Protein AF-A0A967HX09-F1 (afdb_monomer_lite)

pLDDT: mean 88.97, std 7.76, range [58.38, 97.75]

Foldseek 3Di:
DVVVVVVVLVVLLVVLVVQLVCCQPCVNVVNDGDDSVNSLVVSVVCLCVVQVVPVVSSLVNLQVSLVVCVVVVNNVSSVVSND

Structure (mmCIF, N/CA/C/O backbone):
data_AF-A0A967HX09-F1
#
_entry.id   AF-A0A967HX09-F1
#
loop_
_atom_site.group_PDB
_atom_site.id
_atom_site.type_symbol
_atom_site.label_atom_id
_atom_site.label_alt_id
_atom_site.label_comp_id
_atom_site.label_asym_id
_atom_site.label_entity_id
_atom_site.label_seq_id
_atom_site.pdbx_PDB_ins_code
_atom_site.Cartn_x
_atom_site.Cartn_y
_atom_site.Cartn_z
_atom_site.occupancy
_atom_site.B_iso_or_equiv
_atom_site.auth_seq_id
_atom_site.auth_comp_id
_atom_site.auth_asym_id
_atom_site.auth_atom_id
_atom_site.pdbx_PDB_model_num
ATOM 1 N N . GLN A 1 1 ? -11.153 7.944 24.531 1.00 58.38 1 GLN A N 1
ATOM 2 C CA . GLN A 1 1 ? -10.849 6.715 23.764 1.00 58.38 1 GLN A CA 1
ATOM 3 C C . GLN A 1 1 ? -10.542 6.971 22.281 1.00 58.38 1 GLN A C 1
ATOM 5 O O . GLN A 1 1 ? -9.774 6.200 21.730 1.00 58.38 1 GLN A O 1
ATOM 10 N N . ALA A 1 2 ? -11.012 8.062 21.655 1.00 67.06 2 ALA A N 1
ATOM 11 C CA . ALA A 1 2 ? -10.690 8.394 20.253 1.00 67.06 2 ALA A CA 1
ATOM 12 C C . ALA A 1 2 ? -9.181 8.535 19.944 1.00 67.06 2 ALA A C 1
ATOM 14 O O . ALA A 1 2 ? -8.717 8.053 18.921 1.00 67.06 2 ALA A O 1
ATOM 15 N N . ALA A 1 3 ? -8.396 9.123 20.854 1.00 71.81 3 ALA A N 1
ATOM 16 C CA . ALA A 1 3 ? -6.956 9.308 20.645 1.00 71.81 3 ALA A CA 1
ATOM 17 C C . ALA A 1 3 ? -6.158 7.991 20.557 1.00 71.81 3 ALA A C 1
ATOM 19 O O . ALA A 1 3 ? -5.130 7.950 19.893 1.00 71.81 3 ALA A O 1
ATOM 20 N N . VAL A 1 4 ? -6.626 6.919 21.212 1.00 70.50 4 VAL A N 1
ATOM 21 C CA . VAL A 1 4 ? -5.963 5.603 21.155 1.00 70.50 4 VAL A CA 1
ATOM 22 C C . VAL A 1 4 ? -6.229 4.942 19.803 1.00 70.50 4 VAL A C 1
ATOM 24 O O . VAL A 1 4 ? -5.287 4.498 19.159 1.00 70.50 4 VAL A O 1
ATOM 27 N N . GLN A 1 5 ? -7.477 4.990 19.325 1.00 70.75 5 GLN A N 1
ATOM 28 C CA . GLN A 1 5 ? -7.850 4.454 18.011 1.00 70.75 5 GLN A CA 1
ATOM 29 C C . GLN A 1 5 ? -7.140 5.187 16.863 1.00 70.75 5 GLN A C 1
ATOM 31 O O . GLN A 1 5 ? -6.641 4.556 15.935 1.00 70.75 5 GLN A O 1
ATOM 36 N N . GLU A 1 6 ? -7.028 6.515 16.941 1.00 76.19 6 GLU A N 1
ATOM 37 C CA . GLU A 1 6 ? -6.316 7.300 15.924 1.00 76.19 6 GLU A CA 1
ATOM 38 C C . GLU A 1 6 ? -4.807 6.991 15.906 1.00 76.19 6 GLU A C 1
ATOM 40 O O . GLU A 1 6 ? -4.180 6.914 14.844 1.00 76.19 6 GLU A O 1
ATOM 45 N N . ALA A 1 7 ? -4.216 6.757 17.083 1.00 80.94 7 ALA A N 1
ATOM 46 C CA . ALA A 1 7 ? -2.819 6.358 17.204 1.00 80.94 7 ALA A CA 1
ATOM 47 C C . ALA A 1 7 ? -2.571 4.946 16.649 1.00 80.94 7 ALA A C 1
ATOM 49 O O . ALA A 1 7 ? -1.583 4.734 15.945 1.00 80.94 7 ALA A O 1
ATOM 50 N N . GLU A 1 8 ? -3.465 3.993 16.918 1.00 77.44 8 GLU A N 1
ATOM 51 C CA . GLU A 1 8 ? -3.397 2.630 16.377 1.00 77.44 8 GLU A CA 1
ATOM 52 C C . GLU A 1 8 ? -3.509 2.628 14.850 1.00 77.44 8 GLU A C 1
ATOM 54 O O . GLU A 1 8 ? -2.672 2.023 14.173 1.00 77.44 8 GLU A O 1
ATOM 59 N N . LYS A 1 9 ? -4.452 3.404 14.304 1.00 75.94 9 LYS A N 1
ATOM 60 C CA . LYS A 1 9 ? -4.615 3.609 12.861 1.00 75.94 9 LYS A CA 1
ATOM 61 C C . LYS A 1 9 ? -3.352 4.190 12.224 1.00 75.94 9 LYS A C 1
ATOM 63 O O . LYS A 1 9 ? -2.825 3.634 11.260 1.00 75.94 9 LYS A O 1
ATOM 68 N N . SER A 1 10 ? -2.803 5.257 12.803 1.00 81.94 10 SER A N 1
ATOM 69 C CA . SER A 1 10 ? -1.558 5.879 12.329 1.00 81.94 10 SER A CA 1
ATOM 70 C C . SER A 1 10 ? -0.364 4.921 12.398 1.00 81.94 10 SER A C 1
ATOM 72 O O . SER A 1 10 ? 0.460 4.857 11.477 1.00 81.94 10 SER A O 1
ATOM 74 N N . ALA A 1 11 ? -0.268 4.130 13.470 1.00 84.81 11 ALA A N 1
ATOM 75 C CA . ALA A 1 11 ? 0.773 3.123 13.623 1.00 84.81 11 ALA A CA 1
ATOM 76 C C . ALA A 1 11 ? 0.646 2.019 12.566 1.00 84.81 11 ALA A C 1
ATOM 78 O O . ALA A 1 11 ? 1.657 1.576 12.018 1.00 84.81 11 ALA A O 1
ATOM 79 N N . ALA A 1 12 ? -0.574 1.595 12.244 1.00 81.75 12 ALA A N 1
ATOM 80 C CA . ALA A 1 12 ? -0.825 0.575 11.241 1.00 81.75 12 ALA A CA 1
ATOM 81 C C . ALA A 1 12 ? -0.509 1.045 9.814 1.00 81.75 12 ALA A C 1
ATOM 83 O O . ALA A 1 12 ? 0.158 0.311 9.081 1.00 81.75 12 ALA A O 1
ATOM 84 N N . VAL A 1 13 ? -0.875 2.280 9.456 1.00 82.12 13 VAL A N 1
ATOM 85 C CA . VAL A 1 13 ? -0.476 2.917 8.186 1.00 82.12 13 VAL A CA 1
ATOM 86 C C . VAL A 1 13 ? 1.049 3.050 8.105 1.00 82.12 13 VAL A C 1
ATOM 88 O O . VAL A 1 13 ? 1.661 2.721 7.090 1.00 82.12 13 VAL A O 1
ATOM 91 N N . THR A 1 14 ? 1.703 3.433 9.205 1.00 87.25 14 THR A N 1
ATOM 92 C CA . THR A 1 14 ? 3.172 3.501 9.270 1.00 87.25 14 THR A CA 1
ATOM 93 C C . THR A 1 14 ? 3.815 2.124 9.078 1.00 87.25 14 THR A C 1
ATOM 95 O O . THR A 1 14 ? 4.808 1.997 8.359 1.00 87.25 14 THR A O 1
ATOM 98 N N . ARG A 1 15 ? 3.269 1.070 9.705 1.00 87.56 15 ARG A N 1
ATOM 99 C CA . ARG A 1 15 ? 3.736 -0.313 9.506 1.00 87.56 15 ARG A CA 1
ATOM 100 C C . ARG A 1 15 ? 3.555 -0.755 8.057 1.00 87.56 15 ARG A C 1
ATOM 102 O O . ARG A 1 15 ? 4.473 -1.360 7.506 1.00 87.56 15 ARG A O 1
ATOM 109 N N . PHE A 1 16 ? 2.416 -0.441 7.445 1.00 86.69 16 PHE A N 1
ATOM 110 C CA . PHE A 1 16 ? 2.158 -0.718 6.035 1.00 86.69 16 PHE A CA 1
ATOM 111 C C . PHE A 1 16 ? 3.209 -0.061 5.137 1.00 86.69 16 PHE A C 1
ATOM 113 O O . PHE A 1 16 ? 3.891 -0.762 4.391 1.00 86.69 16 PHE A O 1
ATOM 120 N N . LEU A 1 17 ? 3.424 1.249 5.286 1.00 88.38 17 LEU A N 1
ATOM 121 C CA . LEU A 1 17 ? 4.390 1.994 4.479 1.00 88.38 17 LEU A CA 1
ATOM 122 C C . LEU A 1 17 ? 5.810 1.433 4.628 1.00 88.38 17 LEU A C 1
ATOM 124 O O . LEU A 1 17 ? 6.511 1.238 3.636 1.00 88.38 17 LEU A O 1
ATOM 128 N N . LYS A 1 18 ? 6.226 1.112 5.860 1.00 90.81 18 LYS A N 1
ATOM 129 C CA . LYS A 1 18 ? 7.529 0.482 6.115 1.00 90.81 18 LYS A CA 1
ATOM 130 C C . LYS A 1 18 ? 7.663 -0.855 5.392 1.00 90.81 18 LYS A C 1
ATOM 132 O O . LYS A 1 18 ? 8.695 -1.098 4.770 1.00 90.81 18 LYS A O 1
ATOM 137 N N . ARG A 1 19 ? 6.634 -1.709 5.445 1.00 89.31 19 ARG A N 1
ATOM 138 C CA . ARG A 1 19 ? 6.630 -2.998 4.736 1.00 89.31 19 ARG A CA 1
ATOM 139 C C . ARG A 1 19 ? 6.722 -2.799 3.225 1.00 89.31 19 ARG A C 1
ATOM 141 O O . ARG A 1 19 ? 7.598 -3.408 2.614 1.00 89.31 19 ARG A O 1
ATOM 148 N N . MET A 1 20 ? 5.911 -1.902 2.662 1.00 90.88 20 MET A N 1
ATOM 149 C CA . MET A 1 20 ? 5.908 -1.582 1.233 1.00 90.88 20 MET A CA 1
ATOM 150 C C . MET A 1 20 ? 7.287 -1.113 0.754 1.00 90.88 20 MET A C 1
ATOM 152 O O . MET A 1 20 ? 7.851 -1.714 -0.154 1.00 90.88 20 MET A O 1
ATOM 156 N N . VAL A 1 21 ? 7.881 -0.105 1.398 1.00 90.69 21 VAL A N 1
ATOM 157 C CA . VAL A 1 21 ? 9.189 0.438 0.981 1.00 90.69 21 VAL A CA 1
ATOM 158 C C . VAL A 1 21 ? 10.314 -0.584 1.185 1.00 90.69 21 VAL A C 1
ATOM 160 O O . VAL A 1 21 ? 11.199 -0.710 0.346 1.00 90.69 21 VAL A O 1
ATOM 163 N N . SER A 1 22 ? 10.252 -1.398 2.246 1.00 91.00 22 SER A N 1
ATOM 164 C CA . SER A 1 22 ? 11.227 -2.480 2.478 1.00 91.00 22 SER A CA 1
ATOM 165 C C . SER A 1 22 ? 11.156 -3.630 1.463 1.00 91.00 22 SER A C 1
ATOM 167 O O . SER A 1 22 ? 11.966 -4.561 1.527 1.00 91.00 22 SER A O 1
ATOM 169 N N . SER A 1 23 ? 10.166 -3.621 0.565 1.00 88.00 23 SER A N 1
ATOM 170 C CA . SER A 1 23 ? 10.058 -4.600 -0.516 1.00 88.00 23 SER A CA 1
ATOM 171 C C . SER A 1 23 ? 11.006 -4.306 -1.683 1.00 88.00 23 SER A C 1
ATOM 173 O O . SER A 1 23 ? 11.328 -5.237 -2.415 1.00 88.00 23 SER A O 1
ATOM 175 N N . ALA A 1 24 ? 11.509 -3.070 -1.793 1.00 90.38 24 ALA A N 1
ATOM 176 C CA . ALA A 1 24 ? 12.544 -2.671 -2.749 1.00 90.38 24 ALA A CA 1
ATOM 177 C C . ALA A 1 24 ? 13.978 -2.961 -2.266 1.00 90.38 24 ALA A C 1
ATOM 179 O O . ALA A 1 24 ? 14.938 -2.521 -2.889 1.00 90.38 24 ALA A O 1
ATOM 180 N N . ASP A 1 25 ? 14.136 -3.674 -1.148 1.00 91.88 25 ASP A N 1
ATOM 181 C CA . ASP A 1 25 ? 15.438 -4.128 -0.660 1.00 91.88 25 ASP A CA 1
ATOM 182 C C . ASP A 1 25 ? 16.159 -4.955 -1.748 1.00 91.88 25 ASP A C 1
ATOM 184 O O . ASP A 1 25 ? 15.661 -6.031 -2.099 1.00 91.88 25 ASP A O 1
ATOM 188 N N . PRO A 1 26 ? 17.331 -4.515 -2.255 1.00 90.50 26 PRO A N 1
ATOM 189 C CA . PRO A 1 26 ? 18.068 -5.215 -3.307 1.00 90.50 26 PRO A CA 1
ATOM 190 C C . PRO A 1 26 ? 18.393 -6.672 -2.973 1.00 90.50 26 PRO A C 1
ATOM 192 O O . PRO A 1 26 ? 18.466 -7.509 -3.873 1.00 90.50 26 PRO A O 1
ATOM 195 N N . ALA A 1 27 ? 18.541 -7.005 -1.685 1.00 92.69 27 ALA A N 1
ATOM 196 C CA . ALA A 1 27 ? 18.755 -8.382 -1.248 1.00 92.69 27 ALA A CA 1
ATOM 197 C C . ALA A 1 27 ? 17.539 -9.287 -1.525 1.00 92.69 27 ALA A C 1
ATOM 199 O O . ALA A 1 27 ? 17.695 -10.497 -1.673 1.00 92.69 27 ALA A O 1
ATOM 200 N N . LYS A 1 28 ? 16.333 -8.712 -1.615 1.00 88.38 28 LYS A N 1
ATOM 201 C CA . LYS A 1 28 ? 15.082 -9.414 -1.945 1.00 88.38 28 LYS A CA 1
ATOM 202 C C . LYS A 1 28 ? 14.737 -9.352 -3.429 1.00 88.38 28 LYS A C 1
ATOM 204 O O . LYS A 1 28 ? 14.028 -10.233 -3.906 1.00 88.38 28 LYS A O 1
ATOM 209 N N . THR A 1 29 ? 15.189 -8.315 -4.133 1.00 91.31 29 THR A N 1
ATOM 210 C CA . THR A 1 29 ? 14.890 -8.095 -5.559 1.00 91.31 29 THR A CA 1
ATOM 211 C C . THR A 1 29 ? 15.977 -8.648 -6.478 1.00 91.31 29 THR A C 1
ATOM 213 O O . THR A 1 29 ? 15.827 -8.610 -7.689 1.00 91.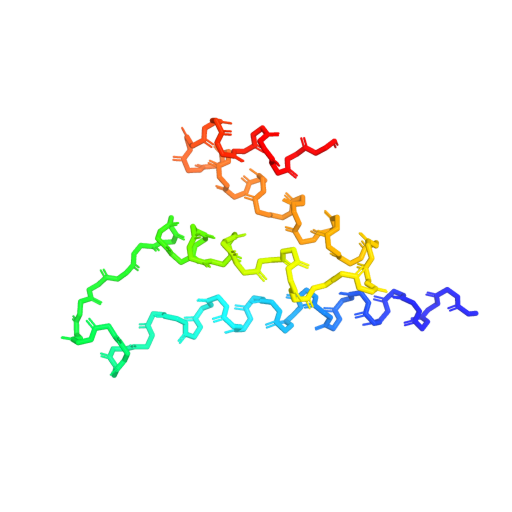31 29 THR A O 1
ATOM 216 N N . GLY A 1 30 ? 17.088 -9.149 -5.928 1.00 92.19 30 GLY A N 1
ATOM 217 C CA . GLY A 1 30 ? 18.218 -9.617 -6.733 1.00 92.19 30 GLY A CA 1
ATOM 218 C C . GLY A 1 30 ? 18.985 -8.479 -7.414 1.00 92.19 30 GLY A C 1
ATOM 219 O O . GLY A 1 30 ? 19.641 -8.707 -8.425 1.00 92.19 30 GLY A O 1
ATOM 220 N N . GLY A 1 31 ? 18.903 -7.261 -6.870 1.00 91.25 31 GLY A N 1
ATOM 221 C CA . GLY A 1 31 ? 19.519 -6.065 -7.450 1.00 91.25 31 GLY A CA 1
ATOM 222 C C . GLY A 1 31 ? 18.677 -5.368 -8.521 1.00 91.25 31 GLY A C 1
ATOM 223 O O . GLY A 1 31 ? 19.135 -4.374 -9.079 1.00 91.25 31 GLY A O 1
ATOM 224 N N . GLU A 1 32 ? 17.463 -5.848 -8.798 1.00 92.75 32 GLU A N 1
ATOM 225 C CA . GLU A 1 32 ? 16.549 -5.190 -9.731 1.00 92.75 32 GLU A CA 1
ATOM 226 C C . GLU A 1 32 ? 15.982 -3.894 -9.138 1.00 92.75 32 GLU A C 1
ATOM 228 O O . GLU A 1 32 ? 15.615 -3.839 -7.956 1.00 92.75 32 GLU A O 1
ATOM 233 N N . GLU A 1 33 ? 15.884 -2.858 -9.976 1.00 92.06 33 GLU A N 1
ATOM 234 C CA . GLU A 1 33 ? 15.172 -1.629 -9.637 1.00 92.06 33 GLU A CA 1
ATOM 235 C C . GLU A 1 33 ? 13.668 -1.905 -9.554 1.00 92.06 33 GLU A C 1
ATOM 237 O O . GLU A 1 33 ? 13.073 -2.487 -10.462 1.00 92.06 33 GLU A O 1
ATOM 242 N N . VAL A 1 34 ? 13.041 -1.460 -8.464 1.00 94.25 34 VAL A N 1
ATOM 243 C CA . VAL A 1 34 ? 11.604 -1.638 -8.239 1.00 94.25 34 VAL A CA 1
ATOM 244 C C . VAL A 1 34 ? 10.907 -0.290 -8.289 1.00 94.25 34 VAL A C 1
ATOM 246 O O . VAL A 1 34 ? 11.256 0.650 -7.575 1.00 94.25 34 VAL A O 1
ATOM 249 N N . THR A 1 35 ? 9.876 -0.208 -9.118 1.00 94.75 35 THR A N 1
ATOM 250 C CA . THR A 1 35 ? 9.025 0.976 -9.222 1.00 94.75 35 THR A CA 1
ATOM 251 C C . THR A 1 35 ? 8.048 1.066 -8.052 1.00 94.75 35 THR A C 1
ATOM 253 O O . THR A 1 35 ? 7.651 0.063 -7.453 1.00 94.75 35 THR A O 1
ATOM 256 N N . VAL A 1 36 ? 7.569 2.279 -7.767 1.00 92.81 36 VAL A N 1
ATOM 257 C CA . VAL A 1 36 ? 6.496 2.492 -6.779 1.00 92.81 36 VAL A CA 1
ATOM 258 C C . VAL A 1 36 ? 5.260 1.657 -7.117 1.00 92.81 36 VAL A C 1
ATOM 260 O O . VAL A 1 36 ? 4.679 1.047 -6.225 1.00 92.81 36 VAL A O 1
ATOM 263 N N . ARG A 1 37 ? 4.912 1.559 -8.407 1.00 94.88 37 ARG A N 1
ATOM 264 C CA . ARG A 1 37 ? 3.794 0.746 -8.897 1.00 94.88 37 ARG A CA 1
ATOM 265 C C . ARG A 1 37 ? 3.932 -0.725 -8.490 1.00 94.88 37 ARG A C 1
ATOM 267 O O . ARG A 1 37 ? 3.008 -1.276 -7.906 1.00 94.88 37 ARG A O 1
ATOM 274 N N . GLN A 1 38 ? 5.094 -1.333 -8.726 1.00 94.88 38 GLN A N 1
ATOM 275 C CA . GLN A 1 38 ? 5.342 -2.736 -8.370 1.00 94.88 38 GLN A CA 1
ATOM 276 C C . GLN A 1 38 ? 5.296 -2.974 -6.854 1.00 94.88 38 GLN A C 1
ATOM 278 O O . GLN A 1 38 ? 4.750 -3.984 -6.407 1.00 94.88 38 GLN A O 1
ATOM 283 N N . MET A 1 39 ? 5.836 -2.049 -6.051 1.00 94.12 39 MET A N 1
ATOM 284 C CA . MET A 1 39 ? 5.735 -2.141 -4.587 1.00 94.12 39 MET A CA 1
ATOM 285 C C . MET A 1 39 ? 4.278 -2.068 -4.115 1.00 94.12 39 MET A C 1
ATOM 287 O O . MET A 1 39 ? 3.884 -2.801 -3.202 1.00 94.12 39 MET A O 1
ATOM 291 N N . LEU A 1 40 ? 3.479 -1.201 -4.742 1.00 94.44 40 LEU A N 1
ATOM 292 C CA . LEU A 1 40 ? 2.068 -1.015 -4.424 1.00 94.44 40 LEU A CA 1
ATOM 293 C C . LEU A 1 40 ? 1.251 -2.261 -4.796 1.00 94.44 40 LEU A C 1
ATOM 295 O O . LEU A 1 40 ? 0.527 -2.776 -3.949 1.00 94.44 40 LEU A O 1
ATOM 299 N N . ASP A 1 41 ? 1.473 -2.820 -5.992 1.00 94.75 41 ASP A N 1
ATOM 300 C CA . ASP A 1 41 ? 0.815 -4.045 -6.471 1.00 94.75 41 ASP A CA 1
ATOM 301 C C . ASP A 1 41 ? 1.102 -5.241 -5.563 1.00 94.75 41 ASP A C 1
ATOM 303 O O . ASP A 1 41 ? 0.195 -5.980 -5.179 1.00 94.75 41 ASP A O 1
ATOM 307 N N . LYS A 1 42 ? 2.364 -5.411 -5.159 1.00 92.62 42 LYS A N 1
ATOM 308 C CA . LYS A 1 42 ? 2.748 -6.466 -4.217 1.00 92.62 42 LYS A CA 1
ATOM 309 C C . LYS A 1 42 ? 2.078 -6.288 -2.857 1.00 92.62 42 LYS A C 1
ATOM 311 O O . LYS A 1 42 ? 1.678 -7.268 -2.238 1.00 92.62 42 LYS A O 1
ATOM 316 N N . SER A 1 43 ? 1.944 -5.047 -2.396 1.00 92.25 43 SER A N 1
ATOM 317 C CA . SER A 1 43 ? 1.298 -4.748 -1.116 1.00 92.25 43 SER A CA 1
ATOM 318 C C . SER A 1 43 ? -0.218 -4.956 -1.175 1.00 92.25 43 SER A C 1
ATOM 320 O O . SER A 1 43 ? -0.805 -5.394 -0.188 1.00 92.25 43 SER A O 1
ATOM 322 N N . ALA A 1 44 ? -0.843 -4.706 -2.331 1.00 93.25 44 ALA A N 1
ATOM 323 C CA . ALA A 1 44 ? -2.271 -4.923 -2.556 1.00 93.25 44 ALA A CA 1
ATOM 324 C C . ALA A 1 44 ? -2.659 -6.400 -2.416 1.00 93.25 44 ALA A C 1
ATOM 326 O O . ALA A 1 44 ? -3.704 -6.711 -1.849 1.00 93.25 44 ALA A O 1
ATOM 327 N N . GLN A 1 45 ? -1.798 -7.306 -2.890 1.00 92.12 45 GLN A N 1
ATOM 328 C CA . GLN A 1 45 ? -2.051 -8.751 -2.890 1.00 92.12 45 GLN A CA 1
ATOM 329 C C . GLN A 1 45 ? -2.198 -9.344 -1.488 1.00 92.12 45 GLN A C 1
ATOM 331 O O . GLN A 1 45 ? -2.927 -10.311 -1.315 1.00 92.12 45 GLN A O 1
ATOM 336 N N . THR A 1 46 ? -1.517 -8.776 -0.493 1.00 88.94 46 THR A N 1
ATOM 337 C CA . THR A 1 46 ? -1.520 -9.293 0.883 1.00 88.94 46 THR A CA 1
ATOM 338 C C . THR A 1 46 ? -2.360 -8.443 1.832 1.00 88.94 46 THR A C 1
ATOM 340 O O . THR A 1 46 ? -2.343 -8.685 3.038 1.00 88.94 46 THR A O 1
ATOM 343 N N . LEU A 1 47 ? -3.013 -7.389 1.328 1.00 89.25 47 LEU A N 1
ATOM 344 C CA . LEU A 1 47 ? -3.642 -6.375 2.171 1.00 89.25 47 LEU A CA 1
ATOM 345 C C . LEU A 1 47 ? -4.821 -6.938 2.967 1.00 89.25 47 LEU A C 1
ATOM 347 O O . LEU A 1 47 ? -4.855 -6.731 4.175 1.00 89.25 47 LEU A O 1
ATOM 351 N N . ALA A 1 48 ? -5.734 -7.655 2.303 1.00 83.25 48 ALA A N 1
ATOM 352 C CA . ALA A 1 48 ? -6.930 -8.217 2.935 1.00 83.25 48 ALA A CA 1
ATOM 353 C C . ALA A 1 48 ? -6.553 -9.163 4.089 1.00 83.25 48 ALA A C 1
ATOM 355 O O . ALA A 1 48 ? -6.946 -8.937 5.228 1.00 83.25 48 ALA A O 1
ATOM 356 N N . ASP A 1 49 ? -5.671 -10.129 3.824 1.00 87.31 49 ASP A N 1
ATOM 357 C CA . ASP A 1 49 ? -5.215 -11.100 4.828 1.00 87.31 49 ASP A CA 1
ATOM 358 C C . ASP A 1 49 ? -4.459 -10.444 6.001 1.00 87.31 49 ASP A C 1
ATOM 360 O O . ASP A 1 49 ? -4.430 -10.967 7.111 1.00 87.31 49 ASP A O 1
ATOM 364 N N . SER A 1 50 ? -3.811 -9.295 5.773 1.00 85.81 50 SER A N 1
ATOM 365 C CA . SER A 1 50 ? -3.002 -8.618 6.799 1.00 85.81 50 SER A CA 1
ATOM 366 C C . SER A 1 50 ? -3.817 -7.785 7.790 1.00 85.81 50 SER A C 1
ATOM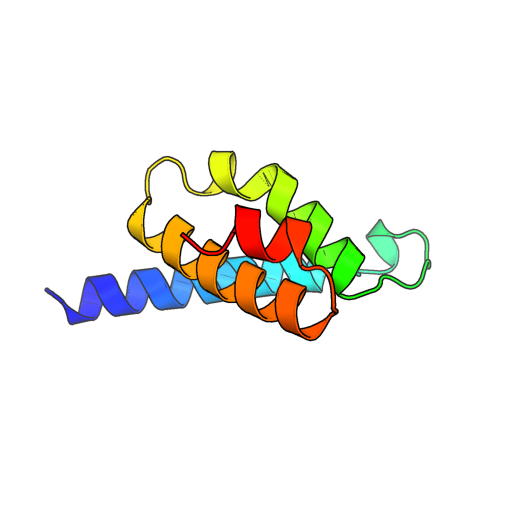 368 O O . SER A 1 50 ? -3.249 -7.361 8.799 1.00 85.81 50 SER A O 1
ATOM 370 N N . TYR A 1 51 ? -5.081 -7.487 7.478 1.00 87.19 51 TYR A N 1
ATOM 371 C CA . TYR A 1 51 ? -5.919 -6.551 8.235 1.00 87.19 51 TYR A CA 1
ATOM 372 C C . TYR A 1 51 ? -7.380 -7.015 8.368 1.00 87.19 51 TYR A C 1
ATOM 374 O O . TYR A 1 51 ? -8.245 -6.191 8.651 1.00 87.19 51 TYR A O 1
ATOM 382 N N . GLU A 1 52 ? -7.646 -8.318 8.222 1.00 87.69 52 GLU A N 1
ATOM 383 C CA . GLU A 1 52 ? -8.988 -8.919 8.315 1.00 87.69 52 GLU A CA 1
ATOM 384 C C . GLU A 1 52 ? -9.737 -8.511 9.601 1.00 87.69 52 GLU A C 1
ATOM 386 O O . GLU A 1 52 ? -10.920 -8.170 9.560 1.00 87.69 52 GLU A O 1
ATOM 391 N N . ASP A 1 53 ? -9.027 -8.448 10.733 1.00 88.12 53 ASP A N 1
ATOM 392 C CA . ASP A 1 53 ? -9.580 -8.058 12.038 1.00 88.12 53 ASP A CA 1
ATOM 393 C C . ASP A 1 53 ? -9.603 -6.530 12.279 1.00 88.12 53 ASP A C 1
ATOM 395 O O . ASP A 1 53 ? -10.081 -6.058 13.314 1.00 88.12 53 ASP A O 1
ATOM 399 N N . GLU A 1 54 ? -9.090 -5.725 11.341 1.00 87.94 54 GLU A N 1
ATOM 400 C CA . GLU A 1 54 ? -8.928 -4.270 11.463 1.00 87.94 54 GLU A CA 1
ATOM 401 C C . GLU A 1 54 ? -9.538 -3.506 10.255 1.00 87.94 54 GLU A C 1
ATOM 403 O O . GLU A 1 54 ? -8.846 -2.724 9.593 1.00 87.94 54 GLU A O 1
ATOM 408 N N . PRO A 1 55 ? -10.850 -3.629 9.965 1.00 88.50 55 PRO A N 1
ATOM 409 C CA . PRO A 1 55 ? -11.458 -3.118 8.724 1.00 88.50 55 PRO A CA 1
ATOM 410 C C . PRO A 1 55 ? -11.337 -1.595 8.535 1.00 88.50 55 PRO A C 1
ATOM 412 O O . PRO A 1 55 ? -11.208 -1.098 7.416 1.00 88.50 55 PRO A O 1
ATOM 415 N N . VAL A 1 56 ? -11.340 -0.822 9.627 1.00 87.19 56 VAL A N 1
ATOM 416 C CA . VAL A 1 56 ? -11.155 0.644 9.578 1.00 87.19 56 VAL A CA 1
ATOM 417 C C . VAL A 1 56 ? -9.725 1.020 9.177 1.00 87.19 56 VAL A C 1
ATOM 419 O O . VAL A 1 56 ? -9.501 2.0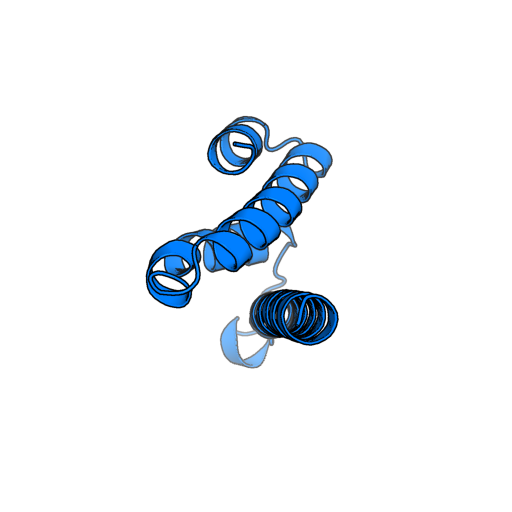37 8.515 1.00 87.19 56 VAL A O 1
ATOM 422 N N . VAL A 1 57 ? -8.747 0.210 9.581 1.00 88.00 57 VAL A N 1
ATOM 423 C CA . VAL A 1 57 ? -7.341 0.385 9.209 1.00 88.00 57 VAL A CA 1
ATOM 424 C C . VAL A 1 57 ? -7.137 -0.014 7.755 1.00 88.00 57 VAL A C 1
ATOM 426 O O . VAL A 1 57 ? -6.506 0.738 7.010 1.00 88.00 57 VAL A O 1
ATOM 429 N N . GLU A 1 58 ? -7.708 -1.147 7.341 1.00 91.19 58 GLU A N 1
ATOM 430 C CA . GLU A 1 58 ? -7.666 -1.604 5.954 1.00 91.19 58 GLU A CA 1
ATOM 431 C C . GLU A 1 58 ? -8.206 -0.526 5.006 1.00 91.19 58 GLU A C 1
ATOM 433 O O . GLU A 1 58 ? -7.525 -0.158 4.050 1.00 91.19 58 GLU A O 1
ATOM 438 N N . ALA A 1 59 ? -9.372 0.052 5.313 1.00 90.69 59 ALA A N 1
ATOM 439 C CA . ALA A 1 59 ? -9.977 1.113 4.509 1.00 90.69 59 ALA A CA 1
ATOM 440 C C . ALA A 1 59 ? -9.058 2.338 4.349 1.00 90.69 59 ALA A C 1
ATOM 442 O O . ALA A 1 59 ? -8.910 2.866 3.250 1.00 90.69 59 ALA A O 1
ATOM 443 N N . ALA A 1 60 ? -8.386 2.771 5.418 1.00 88.50 60 ALA A N 1
ATOM 444 C CA . ALA A 1 60 ? -7.476 3.917 5.353 1.00 88.50 60 ALA A CA 1
ATOM 445 C C . ALA A 1 60 ? -6.201 3.634 4.543 1.00 88.50 60 ALA A C 1
ATOM 447 O O . ALA A 1 60 ? -5.665 4.525 3.876 1.00 88.50 60 ALA A O 1
ATOM 448 N N . ILE A 1 61 ? -5.710 2.394 4.590 1.00 91.19 61 ILE A N 1
ATOM 449 C CA . ILE A 1 61 ? -4.600 1.963 3.739 1.00 91.19 61 ILE A CA 1
ATOM 450 C C . ILE A 1 61 ? -5.057 1.913 2.279 1.00 91.19 61 ILE A C 1
ATOM 452 O O . ILE A 1 61 ? -4.357 2.447 1.420 1.00 91.19 61 ILE A O 1
ATOM 456 N N . ARG A 1 62 ? -6.234 1.337 2.000 1.00 93.56 62 ARG A N 1
ATOM 457 C CA . ARG A 1 62 ? -6.823 1.289 0.653 1.00 93.56 62 ARG A CA 1
ATOM 458 C C . ARG A 1 62 ? -6.972 2.683 0.050 1.00 93.56 62 ARG A C 1
ATOM 460 O O . ARG A 1 62 ? -6.509 2.881 -1.064 1.00 93.56 62 ARG A O 1
ATOM 467 N N . ASP A 1 63 ? -7.478 3.654 0.804 1.00 92.69 63 ASP A N 1
ATOM 468 C CA . ASP A 1 63 ? -7.592 5.048 0.355 1.00 92.69 63 ASP A CA 1
ATOM 469 C C . ASP A 1 63 ? -6.229 5.631 -0.073 1.00 92.69 63 ASP A C 1
ATOM 471 O O . ASP A 1 63 ? -6.055 6.128 -1.189 1.00 92.69 63 ASP A O 1
ATOM 475 N N . SER A 1 64 ? -5.200 5.443 0.761 1.00 90.88 64 SER A N 1
ATOM 476 C CA . SER A 1 64 ? -3.829 5.879 0.451 1.00 90.88 64 SER A CA 1
ATOM 477 C C . SER A 1 64 ? -3.266 5.209 -0.814 1.00 90.88 64 SER A C 1
ATOM 479 O O . SER A 1 64 ? -2.577 5.847 -1.620 1.00 90.88 64 SER A O 1
ATOM 481 N N . MET A 1 65 ? -3.551 3.917 -1.006 1.00 93.38 65 MET A N 1
ATOM 482 C CA . MET A 1 65 ? -3.150 3.173 -2.201 1.00 93.38 65 MET A CA 1
ATOM 483 C C . MET A 1 65 ? -3.894 3.665 -3.440 1.00 93.38 65 MET A C 1
ATOM 485 O O . MET A 1 65 ? -3.260 3.901 -4.465 1.00 93.38 65 MET A O 1
ATOM 489 N N . GLY A 1 66 ? -5.206 3.871 -3.334 1.00 95.94 66 GLY A N 1
ATOM 490 C CA . GLY A 1 66 ? -6.061 4.362 -4.409 1.00 95.94 66 GLY A CA 1
ATOM 491 C C . GLY A 1 66 ? -5.592 5.712 -4.947 1.00 95.94 66 GLY A C 1
ATOM 492 O O . GLY A 1 66 ? -5.359 5.850 -6.147 1.00 95.94 66 GLY A O 1
ATOM 493 N N . ILE A 1 67 ? -5.322 6.671 -4.055 1.00 95.19 67 ILE A N 1
ATOM 494 C CA . ILE A 1 67 ? -4.757 7.983 -4.413 1.00 95.19 67 ILE A CA 1
ATOM 495 C C . ILE A 1 67 ? -3.399 7.829 -5.114 1.00 95.19 67 ILE A C 1
ATOM 497 O O . ILE A 1 67 ? -3.111 8.505 -6.103 1.00 95.19 67 ILE A O 1
ATOM 501 N N . THR A 1 68 ? -2.547 6.923 -4.629 1.00 94.06 68 THR A N 1
ATOM 502 C CA . THR A 1 68 ?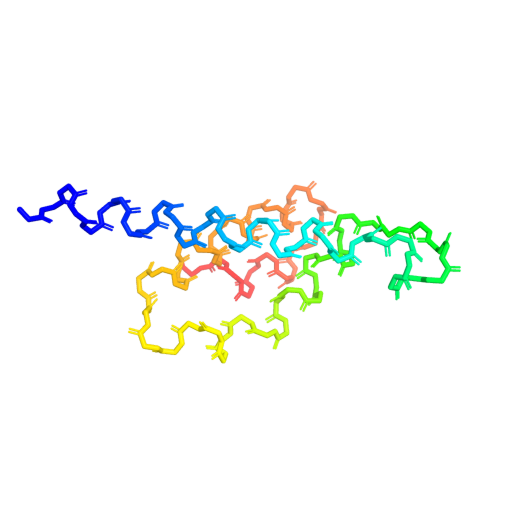 -1.225 6.698 -5.230 1.00 94.06 68 THR A CA 1
ATOM 503 C C . THR A 1 68 ? -1.340 6.088 -6.628 1.00 94.06 68 THR A C 1
ATOM 505 O O . THR A 1 68 ? -0.683 6.566 -7.551 1.00 94.06 68 THR A O 1
ATOM 508 N N . TYR A 1 69 ? -2.201 5.084 -6.816 1.00 97.19 69 TYR A N 1
ATOM 509 C CA . TYR A 1 69 ? -2.504 4.525 -8.134 1.00 97.19 69 TYR A CA 1
ATOM 510 C C . TYR A 1 69 ? -3.045 5.596 -9.085 1.00 97.19 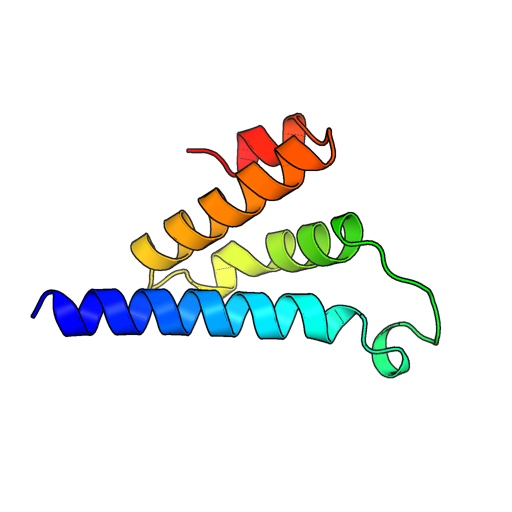69 TYR A C 1
ATOM 512 O O . TYR A 1 69 ? -2.561 5.715 -10.210 1.00 97.19 69 TYR A O 1
ATOM 520 N N . GLN A 1 70 ? -3.966 6.442 -8.619 1.00 97.69 70 GLN A N 1
ATOM 521 C CA . GLN A 1 70 ? -4.514 7.539 -9.414 1.00 97.69 70 GLN A CA 1
ATOM 522 C C . GLN A 1 70 ? -3.417 8.507 -9.885 1.00 97.69 70 GLN A C 1
ATOM 524 O O . GLN A 1 70 ? -3.368 8.854 -11.066 1.00 97.69 70 GLN A O 1
ATOM 529 N N . ASN A 1 71 ? -2.496 8.888 -8.995 1.00 96.94 71 ASN A N 1
ATOM 530 C CA . ASN A 1 71 ? -1.359 9.755 -9.325 1.00 96.94 71 ASN A CA 1
ATOM 531 C C . ASN A 1 71 ? -0.380 9.112 -10.322 1.00 96.94 71 ASN A C 1
ATOM 533 O O . ASN A 1 71 ? 0.293 9.820 -11.068 1.00 96.94 71 ASN A O 1
ATOM 537 N N . LEU A 1 72 ? -0.306 7.779 -10.349 1.00 97.00 72 LEU A N 1
ATOM 538 C CA . LEU A 1 72 ? 0.494 7.008 -11.303 1.00 97.00 72 LEU A CA 1
ATOM 539 C C . LEU A 1 72 ? -0.231 6.760 -12.642 1.00 97.00 72 LEU A C 1
ATOM 541 O O . LEU A 1 72 ? 0.342 6.122 -13.523 1.00 97.00 72 LEU A O 1
ATOM 545 N N . GLY A 1 73 ? -1.473 7.233 -12.808 1.00 97.69 73 GLY A N 1
ATOM 546 C CA . GLY A 1 73 ? -2.300 6.989 -13.999 1.00 97.69 73 GLY A CA 1
ATOM 547 C C . GLY A 1 73 ? -2.917 5.584 -14.062 1.00 97.69 73 GLY A C 1
ATOM 548 O O . GLY A 1 73 ? -3.435 5.174 -15.097 1.00 97.69 73 GLY A O 1
ATOM 549 N N . ALA A 1 74 ? -2.858 4.839 -12.961 1.00 97.75 74 ALA A N 1
ATOM 550 C CA . ALA A 1 74 ? -3.366 3.483 -12.812 1.00 97.75 74 ALA A CA 1
ATOM 551 C C . ALA A 1 74 ? -4.829 3.486 -12.346 1.00 97.75 74 ALA A C 1
ATOM 553 O O . ALA A 1 74 ? -5.132 3.163 -11.198 1.00 97.75 74 ALA A O 1
ATOM 554 N N . TYR A 1 75 ? -5.736 3.940 -13.209 1.00 96.25 75 TYR A N 1
ATOM 555 C CA . TYR A 1 75 ? -7.114 4.232 -12.803 1.00 96.25 75 TYR A CA 1
ATOM 556 C C . TYR A 1 75 ? -7.920 2.989 -12.400 1.00 96.25 75 TYR A C 1
ATOM 558 O O . TYR A 1 75 ? -8.638 3.052 -11.406 1.00 96.25 75 TYR A O 1
ATOM 566 N N . ASP A 1 76 ? -7.748 1.858 -13.090 1.00 96.56 76 ASP A N 1
ATOM 567 C CA . ASP A 1 76 ? -8.452 0.610 -12.760 1.00 96.56 76 ASP A CA 1
ATOM 568 C C . ASP A 1 76 ? -8.077 0.101 -11.362 1.00 96.56 76 ASP A C 1
ATOM 570 O O . ASP A 1 76 ? -8.921 -0.382 -10.609 1.00 96.56 76 ASP A O 1
ATOM 574 N N . GLU A 1 77 ? -6.798 0.191 -10.987 1.00 96.75 77 GLU A N 1
ATOM 575 C CA . GLU A 1 77 ? -6.372 -0.159 -9.634 1.00 96.75 77 GLU A CA 1
ATOM 576 C C . GLU A 1 77 ? -6.802 0.882 -8.611 1.00 96.75 77 GLU A C 1
ATOM 578 O O . GLU A 1 77 ? -7.200 0.507 -7.510 1.00 96.75 77 GLU A O 1
ATOM 583 N N . ALA A 1 78 ? -6.779 2.167 -8.968 1.00 97.25 78 ALA A N 1
ATOM 584 C CA . ALA A 1 78 ? -7.291 3.215 -8.099 1.00 97.25 78 ALA A CA 1
ATOM 585 C C . ALA A 1 78 ? -8.756 2.949 -7.721 1.00 97.25 78 ALA A C 1
ATOM 587 O O . ALA A 1 78 ? -9.073 2.940 -6.537 1.00 97.25 78 ALA A O 1
ATOM 588 N N . GLU A 1 79 ? -9.623 2.641 -8.689 1.00 95.94 79 GLU A N 1
ATOM 589 C CA . GLU A 1 79 ? -11.047 2.354 -8.458 1.00 95.94 79 GLU A CA 1
ATOM 590 C C . GLU A 1 79 ? -11.272 1.129 -7.558 1.00 95.94 79 GLU A C 1
ATOM 592 O O . GLU A 1 79 ? -12.158 1.132 -6.712 1.00 95.94 79 GLU A 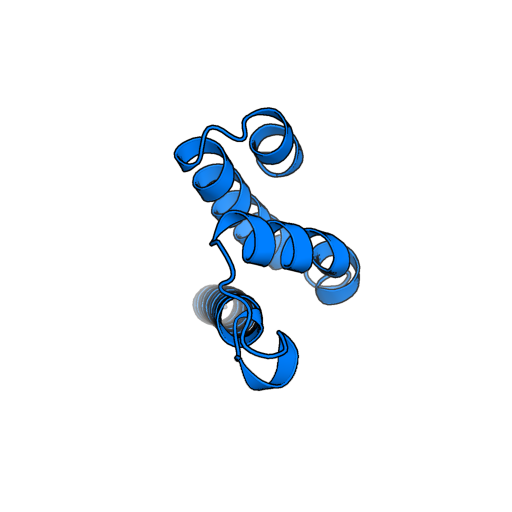O 1
ATOM 597 N N . ARG A 1 80 ? -10.430 0.092 -7.653 1.00 94.62 80 ARG A N 1
ATOM 598 C CA . ARG A 1 80 ? -10.521 -1.079 -6.753 1.00 94.62 80 ARG A CA 1
ATOM 599 C C . ARG A 1 80 ? -10.194 -0.756 -5.293 1.00 94.62 80 ARG A C 1
ATOM 601 O O . ARG A 1 80 ? -10.499 -1.559 -4.407 1.00 94.62 80 ARG A O 1
ATOM 608 N N . HIS A 1 81 ? -9.506 0.355 -5.047 1.00 93.62 81 HIS A N 1
ATOM 609 C CA . HIS A 1 81 ? -9.019 0.745 -3.727 1.00 93.62 81 HIS A CA 1
ATOM 610 C C . HIS A 1 81 ? -9.717 1.988 -3.160 1.00 93.62 81 HIS A C 1
ATOM 612 O O . HIS A 1 81 ? -9.766 2.136 -1.942 1.00 93.62 81 HIS A O 1
ATOM 618 N N . LEU A 1 82 ? -10.283 2.843 -4.008 1.00 88.38 82 LEU A N 1
ATOM 619 C CA . LEU A 1 82 ? -11.145 3.951 -3.611 1.00 88.38 82 LEU A CA 1
ATOM 620 C C . LEU A 1 82 ? -12.571 3.410 -3.434 1.00 88.38 82 LEU A C 1
ATOM 622 O O . LEU A 1 82 ? -13.238 3.094 -4.415 1.00 88.38 82 LEU A O 1
ATOM 626 N N . ALA A 1 83 ? -13.000 3.257 -2.181 1.00 66.06 83 ALA A N 1
ATOM 627 C CA . ALA A 1 83 ? -14.365 2.868 -1.819 1.00 66.06 83 ALA A CA 1
ATOM 628 C C . ALA A 1 83 ? -15.258 4.096 -1.598 1.00 66.06 83 ALA A C 1
ATOM 630 O O . ALA A 1 83 ? -14.759 5.082 -1.007 1.00 66.06 83 ALA A O 1
#

Sequence (83 aa):
QAAVQEAEKSAAVTRFLKRMVSSADPAKTGGEEVTVRQMLDKSAQTLADSYEDEPVVEAAIRDSMGITYQNLGAYDEAERHLA

Secondary structure (DSSP, 8-state):
-HHHHHHHHHHHHHHHHHHHHGGG-HHHHTT----HHHHHHHHHHTHHHHSTT-HHHHHHHHHHHHHHHHHTT-HHHHHHH--

Radius of gyration: 13.59 Å; chains: 1; bounding box: 34×21×38 Å